Protein AF-A0A0P1EX04-F1 (afdb_monomer_lite)

Radius of gyration: 31.25 Å; chains: 1; bounding box: 71×35×92 Å

Sequence (142 aa):
MLDLKKTIEDMQKIAKTTNSALTAMPTAGAQSTHFWKAQDTFLSEFEEFSSAWFKRRHTATRTAIETSKRLSEEAMGNPTAAMGILADWQKHSMERLAEDTKDCMAMMTRCAAAAVTNEVEAVEETVEGAKRATKAAKSMPV

Organism: NCBI:txid266809

Structure (mmCIF, N/CA/C/O backbone):
data_AF-A0A0P1EX04-F1
#
_entry.id   AF-A0A0P1EX04-F1
#
loop_
_atom_site.group_PDB
_atom_site.id
_atom_site.type_symbol
_atom_site.label_atom_id
_atom_site.label_alt_id
_atom_site.label_comp_id
_atom_site.label_asym_id
_atom_site.label_entity_id
_atom_site.label_seq_id
_atom_site.pdbx_PDB_ins_code
_atom_site.Cartn_x
_atom_site.Cartn_y
_atom_site.Cartn_z
_atom_site.occupancy
_atom_site.B_iso_or_equiv
_atom_site.auth_seq_id
_atom_site.auth_comp_id
_atom_site.auth_asym_id
_atom_site.auth_atom_id
_atom_site.pdbx_PDB_model_num
ATOM 1 N N . MET A 1 1 ? -18.996 -25.276 62.929 1.00 50.56 1 MET A N 1
ATOM 2 C CA . MET A 1 1 ? -19.830 -24.076 62.714 1.00 50.56 1 MET A CA 1
ATOM 3 C C . MET A 1 1 ? -19.322 -23.401 61.459 1.00 50.56 1 MET A C 1
ATOM 5 O O . MET A 1 1 ? -18.177 -22.973 61.458 1.00 50.56 1 MET A O 1
ATOM 9 N N . LEU A 1 2 ? -20.111 -23.407 60.381 1.00 57.12 2 LEU A N 1
ATOM 10 C CA . LEU A 1 2 ? -19.840 -22.538 59.236 1.00 57.12 2 LEU A CA 1
ATOM 11 C C . LEU A 1 2 ? -19.838 -21.099 59.749 1.00 57.12 2 LEU A C 1
ATOM 13 O O . LEU A 1 2 ? -20.765 -20.702 60.457 1.00 57.12 2 LEU A O 1
ATOM 17 N N . ASP A 1 3 ? -18.775 -20.362 59.446 1.00 78.06 3 ASP A N 1
ATOM 18 C CA . ASP A 1 3 ? -18.658 -18.956 59.807 1.00 78.06 3 ASP A CA 1
ATOM 19 C C . ASP A 1 3 ? -19.633 -18.155 58.938 1.00 78.06 3 ASP A C 1
ATOM 21 O O . ASP A 1 3 ? -19.311 -17.691 57.845 1.00 78.06 3 ASP A O 1
ATOM 25 N N . LEU A 1 4 ? -20.877 -18.081 59.413 1.00 77.69 4 LEU A N 1
ATOM 26 C CA . LEU A 1 4 ? -22.013 -17.449 58.747 1.00 77.69 4 LEU A CA 1
ATOM 27 C C . LEU A 1 4 ? -21.691 -16.006 58.335 1.00 77.69 4 LEU A C 1
ATOM 29 O O . LEU A 1 4 ? -22.184 -15.520 57.321 1.00 77.69 4 LEU A O 1
ATOM 33 N N . LYS A 1 5 ? -20.817 -15.337 59.096 1.00 78.56 5 LYS A N 1
ATOM 34 C CA . LYS A 1 5 ? -20.372 -13.971 58.833 1.00 78.56 5 LYS A CA 1
ATOM 35 C C . LYS A 1 5 ? -19.483 -13.905 57.592 1.00 78.56 5 LYS A C 1
ATOM 37 O O . LYS A 1 5 ? -19.731 -13.089 56.709 1.00 78.56 5 LYS A O 1
ATOM 42 N N . LYS A 1 6 ? -18.532 -14.835 57.478 1.00 83.44 6 LYS A N 1
ATOM 43 C CA . LYS A 1 6 ? -17.686 -15.001 56.290 1.00 83.44 6 LYS A CA 1
ATOM 44 C C . LYS A 1 6 ? -18.513 -15.337 55.047 1.00 83.44 6 LYS A C 1
ATOM 46 O O . LYS A 1 6 ? -18.290 -14.768 53.987 1.00 83.44 6 LYS A O 1
ATOM 51 N N . THR A 1 7 ? -19.519 -16.204 55.184 1.00 83.31 7 THR A N 1
ATOM 52 C CA . THR A 1 7 ? -20.418 -16.550 54.070 1.00 83.31 7 THR A CA 1
ATOM 53 C C . THR A 1 7 ? -21.216 -15.340 53.565 1.00 83.31 7 THR A C 1
ATOM 55 O O . THR A 1 7 ? -21.385 -15.182 52.357 1.00 83.31 7 THR A O 1
ATOM 58 N N . ILE A 1 8 ? -21.671 -14.460 54.462 1.00 82.62 8 ILE A N 1
ATOM 59 C CA . ILE A 1 8 ? -22.385 -13.224 54.098 1.00 82.62 8 ILE A CA 1
ATOM 60 C C . ILE A 1 8 ? -21.449 -12.221 53.404 1.00 82.62 8 ILE A C 1
ATOM 62 O O . ILE A 1 8 ? -21.835 -11.628 52.395 1.00 82.62 8 ILE A O 1
ATOM 66 N N . GLU A 1 9 ? -20.219 -12.055 53.895 1.00 85.00 9 GLU A N 1
ATOM 67 C CA . GLU A 1 9 ? -19.210 -11.190 53.265 1.00 85.00 9 GLU A CA 1
ATOM 68 C C . GLU A 1 9 ? -18.828 -11.679 51.861 1.00 85.00 9 GLU A C 1
ATOM 70 O O . GLU A 1 9 ? -18.774 -10.883 50.919 1.00 85.00 9 GLU A O 1
ATOM 75 N N . ASP A 1 10 ? -18.636 -12.990 51.694 1.00 84.38 10 ASP A N 1
ATOM 76 C CA . ASP A 1 10 ? -18.338 -13.600 50.399 1.00 84.38 10 ASP A CA 1
ATOM 77 C C . ASP A 1 10 ? -19.503 -13.405 49.413 1.00 84.38 10 ASP A C 1
ATOM 79 O O . ASP A 1 10 ? -19.283 -13.021 48.262 1.00 84.38 10 ASP A O 1
ATOM 83 N N . MET A 1 11 ? -20.755 -13.566 49.862 1.00 78.31 11 MET A N 1
ATOM 84 C CA . MET A 1 11 ? -21.941 -13.300 49.037 1.00 78.31 11 MET A CA 1
ATOM 85 C C . MET A 1 11 ? -22.060 -11.828 48.626 1.00 78.31 11 MET A C 1
ATOM 87 O O . MET A 1 11 ? -22.361 -11.541 47.467 1.00 78.31 11 MET A O 1
ATOM 91 N N . GLN A 1 12 ? -21.792 -10.883 49.532 1.00 79.62 12 GLN A N 1
ATOM 92 C CA . GLN A 1 12 ? -21.797 -9.454 49.204 1.00 79.62 12 GLN A CA 1
ATOM 93 C C . GLN A 1 12 ? -20.687 -9.091 48.220 1.00 79.62 12 GLN A C 1
ATOM 95 O O . GLN A 1 12 ? -20.911 -8.295 47.305 1.00 79.62 12 GLN A O 1
ATOM 100 N N . LYS A 1 13 ? -19.500 -9.685 48.374 1.00 80.56 13 LYS A N 1
ATOM 101 C CA . LYS A 1 13 ? -18.381 -9.493 47.452 1.00 80.56 13 LYS A CA 1
ATOM 102 C C . LYS A 1 13 ? -18.737 -10.008 46.062 1.00 80.56 13 LYS A C 1
ATOM 104 O O . LYS A 1 13 ? -18.609 -9.250 45.106 1.00 80.56 13 LYS A O 1
ATOM 109 N N . ILE A 1 14 ? -19.272 -11.227 45.964 1.00 78.00 14 ILE A N 1
ATOM 110 C CA . ILE A 1 14 ? -19.744 -11.814 44.703 1.00 78.00 14 ILE A CA 1
ATOM 111 C C . ILE A 1 14 ? -20.822 -10.930 44.075 1.00 78.00 14 ILE A C 1
ATOM 113 O O . ILE A 1 14 ? -20.702 -10.581 42.908 1.00 78.00 14 ILE A O 1
ATOM 117 N N . ALA A 1 15 ? -21.827 -10.489 44.835 1.00 74.62 15 ALA A N 1
ATOM 118 C CA . ALA A 1 15 ? -22.874 -9.609 44.318 1.00 74.62 15 ALA A CA 1
ATOM 119 C C . ALA A 1 15 ? -22.301 -8.296 43.757 1.00 74.62 15 ALA A C 1
ATOM 121 O O . ALA A 1 15 ? -22.694 -7.860 42.678 1.00 74.62 15 ALA A O 1
ATOM 122 N N . LYS A 1 16 ? -21.326 -7.689 44.443 1.00 71.94 16 LYS A N 1
ATOM 123 C CA . LYS A 1 16 ? -20.675 -6.447 44.003 1.00 71.94 16 LYS A CA 1
ATOM 124 C C . LYS A 1 16 ? -19.831 -6.656 42.744 1.00 71.94 16 LYS A C 1
ATOM 126 O O . LYS A 1 16 ? -19.907 -5.846 41.823 1.00 71.94 16 LYS A O 1
ATOM 131 N N . THR A 1 17 ? -19.067 -7.749 42.685 1.00 71.06 17 THR A N 1
ATOM 132 C CA . THR A 1 17 ? -18.248 -8.111 41.520 1.00 71.06 17 THR A CA 1
ATOM 133 C C . THR A 1 17 ? -19.126 -8.435 40.316 1.00 71.06 17 THR A C 1
ATOM 135 O O . THR A 1 17 ? -18.903 -7.886 39.241 1.00 71.06 17 THR A O 1
ATOM 138 N N . THR A 1 18 ? -20.177 -9.233 40.499 1.00 68.94 18 THR A N 1
ATOM 139 C CA . THR A 1 18 ? -21.147 -9.561 39.449 1.00 68.94 18 THR A CA 1
ATOM 140 C C . THR A 1 18 ? -21.850 -8.310 38.944 1.00 68.94 18 THR A C 1
ATOM 142 O O . THR A 1 18 ? -21.934 -8.126 37.737 1.00 68.94 18 THR A O 1
ATOM 145 N N . ASN A 1 19 ? -22.276 -7.404 39.830 1.00 68.25 19 ASN A N 1
ATOM 146 C CA . ASN A 1 19 ? -22.909 -6.153 39.417 1.00 68.25 19 ASN A CA 1
ATOM 147 C C . ASN A 1 19 ? -21.937 -5.272 38.615 1.00 68.25 19 ASN A C 1
ATOM 149 O O . ASN A 1 19 ? -22.309 -4.750 37.571 1.00 68.25 19 ASN A O 1
ATOM 153 N N . SER A 1 20 ? -20.671 -5.179 39.045 1.00 66.19 20 SER A N 1
ATOM 154 C CA . SER A 1 20 ? -19.637 -4.439 38.308 1.00 66.19 20 SER A CA 1
ATOM 155 C C . SER A 1 20 ? -19.329 -5.048 36.933 1.00 66.19 20 SER A C 1
ATOM 157 O O . SER A 1 20 ? -19.210 -4.320 35.947 1.00 66.19 20 SER A O 1
ATOM 159 N N . ALA A 1 21 ? -19.277 -6.379 36.839 1.00 62.84 21 ALA A N 1
ATOM 160 C CA . ALA A 1 21 ? -19.060 -7.097 35.588 1.00 62.84 21 ALA A CA 1
ATOM 161 C C . ALA A 1 21 ? -20.254 -6.934 34.635 1.00 62.84 21 ALA A C 1
ATOM 163 O O . ALA A 1 21 ? -20.059 -6.661 33.453 1.00 62.84 21 ALA A O 1
ATOM 164 N N . LEU A 1 22 ? -21.486 -7.009 35.152 1.00 64.50 22 LEU A N 1
ATOM 165 C CA . LEU A 1 22 ? -22.703 -6.799 34.367 1.00 64.50 22 LEU A CA 1
ATOM 166 C C . LEU A 1 22 ? -22.782 -5.370 33.812 1.00 64.50 22 LEU A C 1
ATOM 168 O O . LEU A 1 22 ? -23.219 -5.178 32.682 1.00 64.50 22 LEU A O 1
ATOM 172 N N . THR A 1 23 ? -22.327 -4.370 34.577 1.00 64.88 23 THR A N 1
ATOM 173 C CA . THR A 1 23 ? -22.270 -2.973 34.116 1.00 64.88 23 THR A CA 1
ATOM 174 C C . THR A 1 23 ? -21.146 -2.702 33.114 1.00 64.88 23 THR A C 1
ATOM 176 O O . THR A 1 23 ? -21.286 -1.801 32.293 1.00 64.88 23 THR A O 1
ATOM 179 N N . ALA A 1 24 ? -20.057 -3.478 33.147 1.00 61.88 24 ALA A N 1
ATOM 180 C CA . ALA A 1 24 ? -18.915 -3.347 32.233 1.00 61.88 24 ALA A CA 1
ATOM 181 C C . ALA A 1 24 ? -19.047 -4.195 30.948 1.00 61.88 24 ALA A C 1
ATOM 183 O O . ALA A 1 24 ? -18.338 -3.977 29.969 1.00 61.88 24 ALA A O 1
ATOM 184 N N . MET A 1 25 ? -19.957 -5.170 30.922 1.00 61.09 25 MET A N 1
ATOM 185 C CA . MET A 1 25 ? -20.191 -6.045 29.766 1.00 61.09 25 MET A CA 1
ATOM 186 C C . MET A 1 25 ? -20.652 -5.292 28.501 1.00 61.09 25 MET A C 1
ATOM 188 O O . MET A 1 25 ? -20.085 -5.535 27.435 1.00 61.09 25 MET A O 1
ATOM 192 N N . PRO A 1 26 ? -21.629 -4.361 28.572 1.00 62.12 26 PRO A N 1
ATOM 193 C CA . PRO A 1 26 ? -22.055 -3.582 27.408 1.00 62.12 26 PRO A CA 1
ATOM 194 C C . PRO A 1 26 ? -20.940 -2.693 26.848 1.00 62.12 26 PRO A C 1
ATOM 196 O O . PRO A 1 26 ? -20.800 -2.571 25.635 1.00 62.12 26 PRO A O 1
ATOM 199 N N . THR A 1 27 ? -20.112 -2.118 27.726 1.00 62.16 27 THR A N 1
ATOM 200 C CA . THR A 1 27 ? -18.996 -1.250 27.328 1.00 62.16 27 THR A CA 1
ATOM 201 C C . THR A 1 27 ? -17.880 -2.054 26.659 1.00 62.16 27 THR A C 1
ATOM 203 O O . THR A 1 27 ? -17.344 -1.630 25.640 1.00 62.16 27 THR A O 1
ATOM 206 N N . ALA A 1 28 ? -17.592 -3.261 27.160 1.00 63.31 28 ALA A N 1
ATOM 207 C CA . ALA A 1 28 ? -16.654 -4.187 26.526 1.00 63.31 28 ALA A CA 1
ATOM 208 C C . ALA A 1 28 ? -17.153 -4.690 25.153 1.00 63.31 28 ALA A C 1
ATOM 210 O O . ALA A 1 28 ? -16.363 -4.837 24.222 1.00 63.31 28 ALA A O 1
ATOM 211 N N . GLY A 1 29 ? -18.464 -4.921 25.001 1.00 67.81 29 GLY A N 1
ATOM 212 C CA . GLY A 1 29 ? -19.072 -5.359 23.739 1.00 67.81 29 GLY A CA 1
ATOM 213 C C . GLY A 1 29 ? -19.060 -4.291 22.637 1.00 67.81 29 GLY A C 1
ATOM 214 O O . GLY A 1 29 ? -18.674 -4.586 21.501 1.00 67.81 29 GLY A O 1
ATOM 215 N N . ALA A 1 30 ? -19.427 -3.047 22.966 1.00 70.25 30 ALA A N 1
ATOM 216 C CA . ALA A 1 30 ? -19.384 -1.926 22.021 1.00 70.25 30 ALA A CA 1
ATOM 217 C C . ALA A 1 30 ? -17.944 -1.643 21.568 1.00 70.25 30 ALA A C 1
ATOM 219 O O . ALA A 1 30 ? -17.661 -1.605 20.369 1.00 70.25 30 ALA A O 1
ATOM 220 N N . GLN A 1 31 ? -17.006 -1.567 22.518 1.00 75.50 31 GLN A N 1
ATOM 221 C CA . GLN A 1 31 ? -15.585 -1.380 22.224 1.00 75.50 31 GLN A CA 1
ATOM 222 C C . GLN A 1 31 ? -15.030 -2.491 21.318 1.00 75.50 31 GLN A C 1
ATOM 224 O O . GLN A 1 31 ? -14.297 -2.203 20.374 1.00 75.50 31 GLN A O 1
ATOM 229 N N . SER A 1 32 ? -15.410 -3.753 21.554 1.00 80.38 32 SER A N 1
ATOM 230 C CA . SER A 1 32 ? -14.973 -4.863 20.702 1.00 80.38 32 SER A CA 1
ATOM 231 C C . SER A 1 32 ? -15.511 -4.753 19.275 1.00 80.38 32 SER A C 1
ATOM 233 O O . SER A 1 32 ? -14.782 -5.071 18.341 1.00 80.38 32 SER A O 1
ATOM 235 N N . THR A 1 33 ? -16.759 -4.322 19.082 1.00 86.69 33 THR A N 1
ATOM 236 C CA . THR A 1 33 ? -17.361 -4.218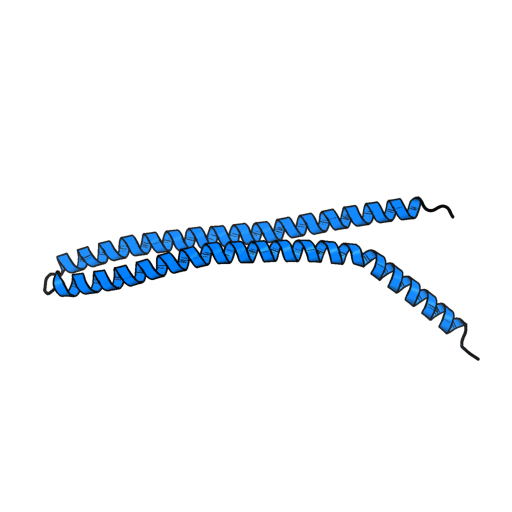 17.741 1.00 86.69 33 THR A CA 1
ATOM 237 C C . THR A 1 33 ? -16.677 -3.136 16.908 1.00 86.69 33 THR A C 1
ATOM 239 O O . THR A 1 33 ? -16.299 -3.384 15.765 1.00 86.69 33 THR A O 1
ATOM 242 N N . HIS A 1 34 ? -16.471 -1.953 17.490 1.00 86.75 34 HIS A N 1
ATOM 243 C CA . HIS A 1 34 ? -15.779 -0.840 16.831 1.00 86.75 34 HIS A CA 1
ATOM 244 C C . HIS A 1 34 ? -14.303 -1.145 16.563 1.00 86.75 34 HIS A C 1
ATOM 246 O O . HIS A 1 34 ? -13.787 -0.822 15.497 1.00 86.75 34 HIS A O 1
ATOM 252 N N . PHE A 1 35 ? -13.635 -1.875 17.461 1.00 83.38 35 PHE A N 1
ATOM 253 C CA . PHE A 1 35 ? -12.288 -2.383 17.197 1.00 83.38 35 PHE A CA 1
ATOM 254 C C . PHE A 1 35 ? -12.239 -3.263 15.937 1.00 83.38 35 PHE A C 1
ATOM 256 O O . PHE A 1 35 ? -11.389 -3.057 15.070 1.00 83.38 35 PHE A O 1
ATOM 263 N N . TRP A 1 36 ? -13.163 -4.221 15.800 1.00 90.62 36 TRP A N 1
ATOM 264 C CA . TRP A 1 36 ? -13.189 -5.103 14.629 1.00 90.62 36 TRP A CA 1
ATOM 265 C C . TRP A 1 36 ? -13.537 -4.365 13.333 1.00 90.62 36 TRP A C 1
ATOM 267 O O . TRP A 1 36 ? -12.956 -4.675 12.298 1.00 90.62 36 TRP A O 1
ATOM 277 N N . LYS A 1 37 ? -14.411 -3.354 13.383 1.00 92.62 37 LYS A N 1
ATOM 278 C CA . LYS A 1 37 ? -14.701 -2.486 12.229 1.00 92.62 37 LYS A CA 1
ATOM 279 C C . LYS A 1 37 ? -13.481 -1.676 11.780 1.00 92.62 37 LYS A C 1
ATOM 281 O O . LYS A 1 37 ? -13.215 -1.579 10.582 1.00 92.62 37 LYS A O 1
ATOM 286 N N . ALA A 1 38 ? -12.722 -1.117 12.724 1.00 90.06 38 ALA A N 1
ATOM 287 C CA . ALA A 1 38 ? -11.475 -0.423 12.408 1.00 90.06 38 ALA A CA 1
ATOM 288 C C . ALA A 1 38 ? -10.460 -1.380 11.760 1.00 90.06 38 ALA A C 1
ATOM 290 O O . ALA A 1 38 ? -9.889 -1.053 10.723 1.00 90.06 38 ALA A O 1
ATOM 291 N N . GLN A 1 39 ? -10.305 -2.588 12.311 1.00 91.25 39 GLN A N 1
ATOM 292 C CA . GLN A 1 39 ? -9.434 -3.627 11.748 1.00 91.25 39 GLN A CA 1
ATOM 293 C C . GLN A 1 39 ? -9.842 -4.031 10.324 1.00 91.25 39 GLN A C 1
ATOM 295 O O . GLN A 1 39 ? -8.977 -4.152 9.461 1.00 91.25 39 GLN A O 1
ATOM 300 N N . ASP A 1 40 ? -11.138 -4.203 10.060 1.00 96.25 40 ASP A N 1
ATOM 301 C CA . ASP A 1 40 ? -11.659 -4.513 8.721 1.00 96.25 40 ASP A CA 1
ATOM 302 C C . ASP A 1 40 ? -11.363 -3.389 7.712 1.00 96.25 40 ASP A C 1
ATOM 304 O O . ASP A 1 40 ? -10.914 -3.634 6.588 1.00 96.25 40 ASP A O 1
ATOM 308 N N . THR A 1 41 ? -11.496 -2.135 8.158 1.00 95.75 41 THR A N 1
ATOM 309 C CA . THR A 1 41 ? -11.116 -0.966 7.354 1.00 95.75 41 THR A CA 1
ATOM 310 C C . THR A 1 41 ? -9.618 -0.970 7.058 1.00 95.75 41 THR A C 1
ATOM 312 O O . THR A 1 41 ? -9.224 -0.775 5.913 1.00 95.75 41 THR A O 1
ATOM 315 N N . PHE A 1 42 ? -8.763 -1.246 8.050 1.00 95.19 42 PHE A N 1
ATOM 316 C CA . PHE A 1 42 ? -7.316 -1.310 7.828 1.00 95.19 42 PHE A CA 1
ATOM 317 C C . PHE A 1 42 ? -6.960 -2.369 6.791 1.00 95.19 42 PHE A C 1
ATOM 319 O O . PHE A 1 42 ? -6.186 -2.089 5.881 1.00 95.19 42 PHE A O 1
ATOM 326 N N . LEU A 1 43 ? -7.526 -3.572 6.908 1.00 97.81 43 LEU A N 1
ATOM 327 C CA . LEU A 1 43 ? -7.265 -4.662 5.969 1.00 97.81 43 LEU A CA 1
ATOM 328 C C . LEU A 1 43 ? -7.653 -4.280 4.537 1.00 97.81 43 LEU A C 1
ATOM 330 O O . LEU A 1 43 ? -6.856 -4.493 3.625 1.00 97.81 43 LEU A O 1
ATOM 334 N N . SER A 1 44 ? -8.816 -3.651 4.363 1.00 98.12 44 SER A N 1
ATOM 335 C CA . SER A 1 44 ? -9.283 -3.167 3.059 1.00 98.12 44 SER A CA 1
ATOM 336 C C . SER A 1 44 ? -8.327 -2.128 2.457 1.00 98.12 44 SER A C 1
ATOM 338 O O . SER A 1 44 ? -7.927 -2.228 1.298 1.00 98.12 44 SER A O 1
ATOM 340 N N . GLU A 1 45 ? -7.893 -1.160 3.266 1.00 97.94 45 GLU A N 1
ATOM 341 C CA . GLU A 1 45 ? -6.957 -0.106 2.858 1.00 97.94 45 GLU A CA 1
ATOM 342 C C . GLU A 1 45 ? -5.570 -0.663 2.492 1.00 97.94 45 GLU A C 1
ATOM 344 O O . GLU A 1 45 ? -4.971 -0.267 1.485 1.00 97.94 45 GLU A O 1
ATOM 349 N N . PHE A 1 46 ? -5.063 -1.625 3.271 1.00 97.62 46 PHE A N 1
ATOM 350 C CA . PHE A 1 46 ? -3.809 -2.319 2.975 1.00 97.62 46 PHE A CA 1
ATOM 351 C C . PHE A 1 46 ? -3.899 -3.156 1.695 1.00 97.62 46 PHE A C 1
ATOM 353 O O . PHE A 1 46 ? -2.940 -3.177 0.917 1.00 97.62 46 PHE A O 1
ATOM 360 N N . GLU A 1 47 ? -5.016 -3.845 1.455 1.00 98.31 47 GLU A N 1
ATOM 361 C CA . GLU A 1 47 ? -5.228 -4.630 0.236 1.00 98.31 47 GLU A CA 1
ATOM 362 C C . GLU A 1 47 ? -5.231 -3.736 -1.009 1.00 98.31 47 GLU A C 1
ATOM 364 O O . GLU A 1 47 ? -4.536 -4.037 -1.987 1.00 98.31 47 GLU A O 1
ATOM 369 N N . GLU A 1 48 ? -5.944 -2.609 -0.961 1.00 97.31 48 GLU A N 1
ATOM 370 C CA . GLU A 1 48 ? -6.002 -1.653 -2.068 1.00 97.31 48 GLU A CA 1
ATOM 371 C C . GLU A 1 48 ? -4.611 -1.084 -2.384 1.00 97.31 48 GLU A C 1
ATOM 373 O O . GLU A 1 48 ? -4.137 -1.170 -3.527 1.00 97.31 48 GLU A O 1
ATOM 378 N N . PHE A 1 49 ? -3.919 -0.564 -1.363 1.00 97.38 49 PHE A N 1
ATOM 379 C CA . PHE A 1 49 ? -2.576 -0.009 -1.513 1.00 97.38 49 PHE A CA 1
ATOM 380 C C . PHE A 1 49 ? -1.584 -1.047 -2.048 1.00 97.38 49 PHE A C 1
ATOM 382 O O . PHE A 1 49 ? -0.888 -0.799 -3.037 1.00 97.38 49 PHE A O 1
ATOM 389 N N . SER A 1 50 ? -1.512 -2.219 -1.411 1.00 97.88 50 SER A N 1
ATOM 390 C CA . SER A 1 50 ? -0.530 -3.246 -1.769 1.00 97.88 50 SER A CA 1
ATOM 391 C C . SER A 1 50 ? -0.759 -3.770 -3.186 1.00 97.88 50 SER A C 1
ATOM 393 O O . SER A 1 50 ? 0.199 -3.909 -3.950 1.00 97.88 50 SER A O 1
ATOM 395 N N . SER A 1 51 ? -2.016 -3.961 -3.593 1.00 98.25 51 SER A N 1
ATOM 396 C CA . SER A 1 51 ? -2.374 -4.367 -4.954 1.00 98.25 51 SER A CA 1
ATOM 397 C C . SER A 1 51 ? -1.883 -3.369 -6.007 1.00 98.25 51 SER A C 1
ATOM 399 O O . SER A 1 51 ? -1.328 -3.769 -7.038 1.00 98.25 51 SER A O 1
ATOM 401 N N . ALA A 1 52 ? -2.058 -2.067 -5.766 1.00 97.19 52 ALA A N 1
ATOM 402 C CA . ALA A 1 52 ? -1.564 -1.019 -6.657 1.00 97.19 52 ALA A CA 1
ATOM 403 C C . ALA A 1 52 ? -0.026 -0.959 -6.674 1.00 97.19 52 ALA A C 1
ATOM 405 O O . ALA A 1 52 ? 0.591 -0.920 -7.746 1.00 97.19 52 ALA A O 1
ATOM 406 N N . TRP A 1 53 ? 0.599 -1.043 -5.499 1.00 98.00 53 TRP A N 1
ATOM 407 C CA . TRP A 1 53 ? 2.052 -1.051 -5.342 1.00 98.00 53 TRP A CA 1
ATOM 408 C C . TRP A 1 53 ? 2.709 -2.216 -6.094 1.00 98.00 53 TRP A C 1
ATOM 410 O O . TRP A 1 53 ? 3.649 -2.006 -6.867 1.00 98.00 53 TRP A O 1
ATOM 420 N N . PHE A 1 54 ? 2.183 -3.438 -5.959 1.00 98.31 54 PHE A N 1
ATOM 421 C CA . PHE A 1 54 ? 2.701 -4.612 -6.668 1.00 98.31 54 PHE A CA 1
ATOM 422 C C . PHE A 1 54 ? 2.614 -4.449 -8.188 1.00 98.31 54 PHE A C 1
ATOM 424 O O . PHE A 1 54 ? 3.579 -4.750 -8.898 1.00 98.31 54 PHE A O 1
ATOM 431 N N . LYS A 1 55 ? 1.497 -3.919 -8.706 1.00 97.88 55 LYS A N 1
ATOM 432 C CA . LYS A 1 55 ? 1.349 -3.624 -10.142 1.00 97.88 55 LYS A CA 1
ATOM 433 C C . LYS A 1 55 ? 2.435 -2.656 -10.616 1.00 97.88 55 LYS A C 1
ATOM 435 O O . LYS A 1 55 ? 3.117 -2.940 -11.604 1.00 97.88 55 LYS A O 1
ATOM 440 N N . ARG A 1 56 ? 2.661 -1.557 -9.889 1.00 97.56 56 ARG A N 1
ATOM 441 C CA . ARG A 1 56 ? 3.708 -0.576 -10.223 1.00 97.56 56 ARG A CA 1
ATOM 442 C C . ARG A 1 56 ? 5.114 -1.158 -10.117 1.00 97.56 56 ARG A C 1
ATOM 444 O O . ARG A 1 56 ? 5.959 -0.830 -10.953 1.00 97.56 56 ARG A O 1
ATOM 451 N N . ARG A 1 57 ? 5.373 -2.059 -9.163 1.00 96.94 57 ARG A N 1
ATOM 452 C CA . ARG A 1 57 ? 6.667 -2.750 -9.047 1.00 96.94 57 ARG A CA 1
ATOM 453 C C . ARG A 1 57 ? 6.943 -3.693 -10.198 1.00 96.94 57 ARG A C 1
ATOM 455 O O . ARG A 1 57 ? 8.034 -3.630 -10.759 1.00 96.94 57 ARG A O 1
ATOM 462 N N . HIS A 1 58 ? 5.953 -4.463 -10.633 1.00 98.19 58 HIS A N 1
ATOM 463 C CA . HIS A 1 58 ? 6.097 -5.268 -11.841 1.00 98.19 58 HIS A CA 1
ATOM 464 C C . HIS A 1 58 ? 6.374 -4.414 -13.079 1.00 98.19 58 HIS A C 1
ATOM 466 O O . HIS A 1 58 ? 7.262 -4.754 -13.863 1.00 98.19 58 HIS A O 1
ATOM 472 N N . THR A 1 59 ? 5.664 -3.297 -13.247 1.00 97.56 59 THR A N 1
ATOM 473 C CA . THR A 1 59 ? 5.932 -2.359 -14.346 1.00 97.56 59 THR A CA 1
ATOM 474 C C . THR A 1 59 ? 7.354 -1.812 -14.268 1.00 97.56 59 THR A C 1
ATOM 476 O O . THR A 1 59 ? 8.084 -1.887 -15.251 1.00 97.56 59 THR A O 1
ATOM 479 N N . ALA A 1 60 ? 7.793 -1.342 -13.100 1.00 97.12 60 ALA A N 1
ATOM 480 C CA . ALA A 1 60 ? 9.140 -0.808 -12.927 1.00 97.12 60 ALA A CA 1
ATOM 481 C C . ALA A 1 60 ? 10.225 -1.838 -13.277 1.00 97.12 60 ALA A C 1
ATOM 483 O O . ALA A 1 60 ? 11.137 -1.519 -14.039 1.00 97.12 60 ALA A O 1
ATOM 484 N N . THR A 1 61 ? 10.098 -3.081 -12.804 1.00 97.75 61 THR A N 1
ATOM 485 C CA . THR A 1 61 ? 11.042 -4.157 -13.136 1.00 97.75 61 THR A CA 1
ATOM 486 C C . THR A 1 61 ? 11.083 -4.435 -14.637 1.00 97.75 61 THR A C 1
ATOM 488 O O . THR A 1 61 ? 12.167 -4.529 -15.207 1.00 97.75 61 THR A O 1
ATOM 491 N N . ARG A 1 62 ? 9.924 -4.517 -15.301 1.00 98.25 62 ARG A N 1
ATOM 492 C CA . ARG A 1 62 ? 9.858 -4.727 -16.757 1.00 98.25 62 ARG A CA 1
ATOM 493 C C . ARG A 1 62 ? 10.531 -3.588 -17.520 1.00 98.25 62 ARG A C 1
ATOM 495 O O . ARG A 1 62 ? 11.358 -3.860 -18.383 1.00 98.25 62 ARG A O 1
ATOM 502 N N . THR A 1 63 ? 10.253 -2.339 -17.145 1.00 97.50 63 THR A N 1
ATOM 503 C CA . THR A 1 63 ? 10.891 -1.176 -17.782 1.00 97.50 63 THR A CA 1
ATOM 504 C C . THR A 1 63 ? 12.397 -1.138 -17.539 1.00 97.50 63 THR A C 1
ATOM 506 O O . THR A 1 63 ? 13.136 -0.787 -18.441 1.00 97.50 63 THR A O 1
ATOM 509 N N . ALA A 1 64 ? 12.890 -1.559 -16.369 1.00 97.38 64 ALA A N 1
ATOM 510 C CA . ALA A 1 64 ? 14.329 -1.635 -16.117 1.00 97.38 64 ALA A CA 1
ATOM 511 C C . ALA A 1 64 ? 15.019 -2.681 -17.010 1.00 97.38 64 ALA A C 1
ATOM 513 O O . ALA A 1 64 ? 16.101 -2.426 -17.538 1.00 97.38 64 ALA A O 1
ATOM 514 N N . ILE A 1 65 ? 14.378 -3.838 -17.223 1.00 98.25 65 ILE A N 1
ATOM 515 C CA . ILE A 1 65 ? 14.869 -4.868 -18.152 1.00 98.25 65 ILE A CA 1
ATOM 516 C C . ILE A 1 65 ? 14.913 -4.320 -19.584 1.00 98.25 65 ILE A C 1
ATOM 518 O O . ILE A 1 65 ? 15.906 -4.513 -20.281 1.00 98.25 65 ILE A O 1
ATOM 522 N N . GLU A 1 66 ? 13.861 -3.631 -20.024 1.00 97.50 66 GLU A N 1
ATOM 523 C CA . GLU A 1 66 ? 13.804 -3.004 -21.348 1.00 97.50 66 GLU A CA 1
ATOM 524 C C . GLU A 1 66 ? 14.890 -1.934 -21.522 1.00 97.50 66 GLU A C 1
ATOM 526 O O . GLU A 1 66 ? 15.648 -1.981 -22.488 1.00 97.50 66 GLU A O 1
ATOM 531 N N . THR A 1 67 ? 15.044 -1.033 -20.551 1.00 97.56 67 THR A N 1
ATOM 532 C CA . THR A 1 67 ? 16.106 -0.019 -20.536 1.00 97.56 67 THR A CA 1
ATOM 533 C C . THR A 1 67 ? 17.489 -0.656 -20.625 1.00 97.56 67 THR A C 1
ATOM 535 O O . THR A 1 67 ? 18.329 -0.193 -21.394 1.00 97.56 67 THR A O 1
ATOM 538 N N . SER A 1 68 ? 17.734 -1.747 -19.891 1.00 96.75 68 SER A N 1
ATOM 539 C CA . SER A 1 68 ? 19.009 -2.469 -19.957 1.00 96.75 68 SER A CA 1
ATOM 540 C C . SER A 1 68 ? 19.290 -3.037 -21.350 1.00 96.75 68 SER A C 1
ATOM 542 O O . SER A 1 68 ? 20.440 -3.012 -21.786 1.00 96.75 68 SER A O 1
ATOM 544 N N . LYS A 1 69 ? 18.266 -3.542 -22.051 1.00 96.69 69 LYS A N 1
ATOM 545 C CA . LYS A 1 69 ? 18.404 -4.022 -23.434 1.00 96.69 69 LYS A CA 1
ATOM 546 C C . LYS A 1 69 ? 18.722 -2.873 -24.383 1.00 96.69 69 LYS A C 1
ATOM 548 O O . LYS A 1 69 ? 19.717 -2.944 -25.094 1.00 96.69 69 LYS A O 1
ATOM 553 N N . ARG A 1 70 ? 17.963 -1.776 -24.302 1.00 95.62 70 ARG A N 1
ATOM 554 C CA . ARG A 1 70 ? 18.189 -0.568 -25.111 1.00 95.62 70 ARG A CA 1
ATOM 555 C C . ARG A 1 70 ? 19.591 0.001 -24.917 1.00 95.62 70 ARG A C 1
ATOM 557 O O . ARG A 1 70 ? 20.248 0.354 -25.885 1.00 95.62 70 ARG A O 1
ATOM 564 N N . LEU A 1 71 ? 20.102 0.029 -23.686 1.00 96.25 71 LEU A N 1
ATOM 565 C CA . LEU A 1 71 ? 21.484 0.446 -23.428 1.00 96.25 71 LEU A CA 1
ATOM 566 C C . LEU A 1 71 ? 22.507 -0.455 -24.133 1.00 96.25 71 LEU A C 1
ATOM 568 O O . LEU A 1 71 ? 23.476 0.048 -24.698 1.00 96.25 71 LEU A O 1
ATOM 572 N N . SER A 1 72 ? 22.286 -1.770 -24.116 1.00 94.62 72 SER A N 1
ATOM 573 C CA . SER A 1 72 ? 23.175 -2.730 -24.775 1.00 94.62 72 SER A CA 1
ATOM 574 C C . SER A 1 72 ? 23.091 -2.684 -26.302 1.00 94.62 72 SER A C 1
ATOM 576 O O . SER A 1 72 ? 24.084 -2.970 -26.960 1.00 94.62 72 SER A O 1
ATOM 578 N N . GLU A 1 73 ? 21.925 -2.388 -26.868 1.00 93.62 73 GLU A N 1
ATOM 579 C CA . GLU A 1 73 ? 21.675 -2.467 -28.313 1.00 93.62 73 GLU A CA 1
ATOM 580 C C . GLU A 1 73 ? 21.881 -1.115 -29.016 1.00 93.62 73 GLU A C 1
ATOM 582 O O . GLU A 1 73 ? 22.439 -1.064 -30.109 1.00 93.62 73 GLU A O 1
ATOM 587 N N . GLU A 1 74 ? 21.477 -0.013 -28.380 1.00 91.69 74 GLU A N 1
ATOM 588 C CA . GLU A 1 74 ? 21.387 1.319 -28.998 1.00 91.69 74 GLU A CA 1
ATOM 589 C C . GLU A 1 74 ? 22.503 2.274 -28.543 1.00 91.69 74 GLU A C 1
ATOM 591 O O . GLU A 1 74 ? 22.798 3.253 -29.231 1.00 91.69 74 GLU A O 1
ATOM 596 N N . ALA A 1 75 ? 23.125 2.024 -27.385 1.00 90.38 75 ALA A N 1
ATOM 597 C CA . ALA A 1 75 ? 24.041 2.977 -26.749 1.00 90.38 75 ALA A CA 1
ATOM 598 C C . ALA A 1 75 ? 25.501 2.504 -26.642 1.00 90.38 75 ALA A C 1
ATOM 600 O O . ALA A 1 75 ? 26.338 3.211 -26.072 1.00 90.38 75 ALA A O 1
ATOM 601 N N . MET A 1 76 ? 25.840 1.345 -27.219 1.00 86.31 76 MET A N 1
ATOM 602 C CA . MET A 1 76 ? 27.222 0.857 -27.311 1.00 86.31 76 MET A CA 1
ATOM 603 C C . MET A 1 76 ? 28.124 1.897 -27.991 1.00 86.31 76 MET A C 1
ATOM 605 O O . MET A 1 76 ? 27.979 2.193 -29.174 1.00 86.31 76 MET A O 1
ATOM 609 N N . GLY A 1 77 ? 29.057 2.471 -27.228 1.00 87.00 77 GLY A N 1
ATOM 610 C CA . GLY A 1 77 ? 29.971 3.508 -27.717 1.00 87.00 77 GLY A CA 1
ATOM 611 C C . GLY A 1 77 ? 29.338 4.890 -27.929 1.00 87.00 77 GLY A C 1
ATOM 612 O O . GLY A 1 77 ? 30.024 5.784 -28.419 1.00 87.00 77 GLY A O 1
ATOM 613 N N . ASN A 1 78 ? 28.072 5.100 -27.537 1.00 93.62 78 ASN A N 1
ATOM 614 C CA . ASN A 1 78 ? 27.377 6.386 -27.638 1.00 93.62 78 ASN A CA 1
ATOM 615 C C . ASN A 1 78 ? 26.893 6.878 -26.256 1.00 93.62 78 ASN A C 1
ATOM 617 O O . ASN A 1 78 ? 25.764 6.590 -25.844 1.00 93.62 78 ASN A O 1
ATOM 621 N N . PRO A 1 79 ? 27.719 7.667 -25.541 1.00 91.94 79 PRO A N 1
ATOM 622 C CA . PRO A 1 79 ? 27.377 8.188 -24.217 1.00 91.94 79 PRO A CA 1
ATOM 623 C C . PRO A 1 79 ? 26.124 9.071 -24.201 1.00 91.94 79 PRO A C 1
ATOM 625 O O . PRO A 1 79 ? 25.364 9.043 -23.235 1.00 91.94 79 PRO A O 1
ATOM 628 N N . THR A 1 80 ? 25.878 9.842 -25.264 1.00 94.56 80 THR A N 1
ATOM 629 C CA . THR A 1 80 ? 24.703 10.722 -25.350 1.00 94.56 80 THR A CA 1
ATOM 630 C C . THR A 1 80 ? 23.412 9.915 -25.459 1.00 94.56 80 THR A C 1
ATOM 632 O O . THR A 1 80 ? 22.442 10.225 -24.766 1.00 94.56 80 THR A O 1
ATOM 635 N N . ALA A 1 81 ? 23.408 8.844 -26.259 1.00 93.81 81 ALA A N 1
ATOM 636 C CA . ALA A 1 81 ? 22.278 7.919 -26.325 1.00 93.81 81 ALA A CA 1
ATOM 637 C C . ALA A 1 81 ? 22.036 7.228 -24.972 1.00 93.81 81 ALA A C 1
ATOM 639 O O . ALA A 1 81 ? 20.898 7.179 -24.505 1.00 93.81 81 ALA A O 1
ATOM 640 N N . ALA A 1 82 ? 23.104 6.781 -24.297 1.00 95.00 82 ALA A N 1
ATOM 641 C CA . ALA A 1 82 ? 23.004 6.165 -22.973 1.00 95.00 82 ALA A CA 1
ATOM 642 C C . ALA A 1 82 ? 22.362 7.107 -21.941 1.00 95.00 82 ALA A C 1
ATOM 644 O O . ALA A 1 82 ? 21.454 6.706 -21.213 1.00 95.00 82 ALA A O 1
ATOM 645 N N . MET A 1 83 ? 22.798 8.372 -21.905 1.00 95.94 83 MET A N 1
ATOM 646 C CA . MET A 1 83 ? 22.236 9.382 -21.004 1.00 95.94 83 MET A CA 1
ATOM 647 C C . MET A 1 83 ? 20.752 9.641 -21.2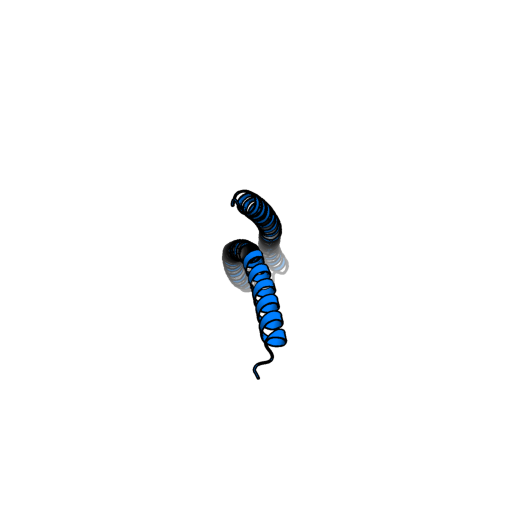82 1.00 95.94 83 MET A C 1
ATOM 649 O O . MET A 1 83 ? 19.974 9.729 -20.336 1.00 95.94 83 MET A O 1
ATOM 653 N N . GLY A 1 84 ? 20.344 9.714 -22.553 1.00 96.69 84 GLY A N 1
ATOM 654 C CA . GLY A 1 84 ? 18.937 9.888 -22.925 1.00 96.69 84 GLY A CA 1
ATOM 655 C C . GLY A 1 84 ? 18.052 8.730 -22.456 1.00 96.69 84 GLY A C 1
ATOM 656 O O . GLY A 1 84 ? 17.011 8.958 -21.843 1.00 96.69 84 GLY A O 1
ATOM 657 N N . ILE A 1 85 ? 18.500 7.490 -22.676 1.00 97.06 85 ILE A N 1
ATOM 658 C CA . ILE A 1 85 ? 17.789 6.271 -22.256 1.00 97.06 85 ILE A CA 1
ATOM 659 C C . ILE A 1 85 ? 17.653 6.201 -20.726 1.00 97.06 85 ILE A C 1
ATOM 661 O O . ILE A 1 85 ? 16.582 5.884 -20.205 1.00 97.06 85 ILE A O 1
ATOM 665 N N . LEU A 1 86 ? 18.721 6.523 -19.991 1.00 96.44 86 LEU A N 1
ATOM 666 C CA . LEU A 1 86 ? 18.703 6.533 -18.526 1.00 96.44 86 LEU A CA 1
ATOM 667 C C . LEU A 1 86 ? 17.819 7.648 -17.962 1.00 96.44 86 LEU A C 1
ATOM 669 O O . LEU A 1 86 ? 17.075 7.403 -17.014 1.00 96.44 86 LEU A O 1
ATOM 673 N N . ALA A 1 87 ? 17.871 8.849 -18.542 1.00 96.88 87 ALA A N 1
ATOM 674 C CA . ALA A 1 87 ? 17.051 9.977 -18.108 1.00 96.88 87 ALA A CA 1
ATOM 675 C C . ALA A 1 87 ? 15.552 9.687 -18.275 1.00 96.88 87 ALA A C 1
ATOM 677 O O . ALA A 1 87 ? 14.765 9.962 -17.366 1.00 96.88 87 ALA A O 1
ATOM 678 N N . ASP A 1 88 ? 15.169 9.080 -19.399 1.00 96.00 88 ASP A N 1
ATOM 679 C CA . ASP A 1 88 ? 13.797 8.647 -19.676 1.00 96.00 88 ASP A CA 1
ATOM 680 C C . ASP A 1 88 ? 13.311 7.605 -18.652 1.00 96.00 88 ASP A C 1
ATOM 682 O O . ASP A 1 88 ? 12.286 7.782 -17.984 1.00 96.00 88 ASP A O 1
ATOM 686 N N . TRP A 1 89 ? 14.113 6.561 -18.420 1.00 96.94 89 TRP A N 1
ATOM 687 C CA . TRP A 1 89 ? 13.815 5.550 -17.405 1.00 96.94 89 TRP A CA 1
ATOM 688 C C . TRP A 1 89 ? 13.701 6.140 -15.993 1.00 96.94 89 TRP A C 1
ATOM 690 O O . TRP A 1 89 ? 12.809 5.763 -15.220 1.00 96.94 89 TRP A O 1
ATOM 700 N N . GLN A 1 90 ? 14.589 7.072 -15.643 1.00 96.88 90 GLN A N 1
ATOM 701 C CA . GLN A 1 90 ? 14.603 7.710 -14.334 1.00 96.88 90 GLN A CA 1
ATOM 702 C C . GLN A 1 90 ? 13.370 8.588 -14.120 1.00 96.88 90 GLN A C 1
ATOM 704 O O . GLN A 1 90 ? 12.755 8.501 -13.055 1.00 96.88 90 GLN A O 1
ATOM 709 N N . LYS A 1 91 ? 12.954 9.367 -15.126 1.00 95.75 91 LYS A N 1
ATOM 710 C CA . LYS A 1 91 ? 11.726 10.173 -15.074 1.00 95.75 91 LYS A CA 1
ATOM 711 C C . LYS A 1 91 ? 10.515 9.311 -14.718 1.00 95.75 91 LYS A C 1
ATOM 713 O O . LYS A 1 91 ? 9.854 9.562 -13.712 1.00 95.75 91 LYS A O 1
ATOM 718 N N . HIS A 1 92 ? 10.280 8.247 -15.480 1.00 95.56 92 HIS A N 1
ATOM 719 C CA . HIS A 1 92 ? 9.153 7.351 -15.230 1.00 95.56 92 HIS A CA 1
ATOM 720 C C . HIS A 1 92 ? 9.267 6.603 -13.894 1.00 95.56 92 HIS A C 1
ATOM 722 O O . HIS A 1 92 ? 8.264 6.236 -13.280 1.00 95.56 92 HIS A O 1
ATOM 728 N N . SER A 1 93 ? 10.488 6.366 -13.411 1.00 95.06 93 SER A N 1
ATOM 729 C CA . SER A 1 93 ? 10.708 5.765 -12.093 1.00 95.06 93 SER A CA 1
ATOM 730 C C . SER A 1 93 ? 10.313 6.707 -10.961 1.00 95.06 93 SER A C 1
ATOM 732 O O . SER A 1 93 ? 9.698 6.252 -9.996 1.00 95.06 93 SER A O 1
ATOM 734 N N . MET A 1 94 ? 10.586 8.006 -11.101 1.00 96.25 94 MET A N 1
ATOM 735 C CA . MET A 1 94 ? 10.141 9.018 -10.141 1.00 96.25 94 MET A CA 1
ATOM 736 C C . MET A 1 94 ? 8.619 9.176 -10.132 1.00 96.25 94 MET A C 1
ATOM 738 O O . MET A 1 94 ? 8.041 9.256 -9.054 1.00 96.25 94 MET A O 1
ATOM 742 N N . GLU A 1 95 ? 7.963 9.152 -11.296 1.00 96.31 95 GLU A N 1
ATOM 743 C CA . GLU A 1 95 ? 6.494 9.206 -11.393 1.00 96.31 95 GLU A CA 1
ATOM 744 C C . GLU A 1 95 ? 5.841 8.069 -10.589 1.00 96.31 95 GLU A C 1
ATOM 746 O O . GLU A 1 95 ? 4.992 8.314 -9.732 1.00 96.31 95 GLU A O 1
ATOM 751 N N . ARG A 1 96 ? 6.319 6.829 -10.766 1.00 96.06 96 ARG A N 1
ATOM 752 C CA . ARG A 1 96 ? 5.820 5.667 -10.008 1.00 96.06 96 ARG A CA 1
ATOM 753 C C . ARG A 1 96 ? 6.059 5.788 -8.499 1.00 96.06 96 ARG A C 1
ATOM 755 O O . ARG A 1 96 ? 5.195 5.398 -7.723 1.00 96.06 96 ARG A O 1
ATOM 762 N N . LEU A 1 97 ? 7.216 6.308 -8.078 1.00 95.75 97 LEU A N 1
ATOM 763 C CA . LEU A 1 97 ? 7.531 6.514 -6.656 1.00 95.75 97 LEU A CA 1
ATOM 764 C C . LEU A 1 97 ? 6.668 7.610 -6.019 1.00 95.75 97 LEU A C 1
ATOM 766 O O . LEU A 1 97 ? 6.279 7.492 -4.855 1.00 95.75 97 LEU A O 1
ATOM 770 N N . ALA A 1 98 ? 6.358 8.667 -6.769 1.00 97.19 98 ALA A N 1
ATOM 771 C CA . ALA A 1 98 ? 5.452 9.714 -6.317 1.00 97.19 98 ALA A CA 1
ATOM 772 C C . ALA A 1 98 ? 4.032 9.161 -6.122 1.00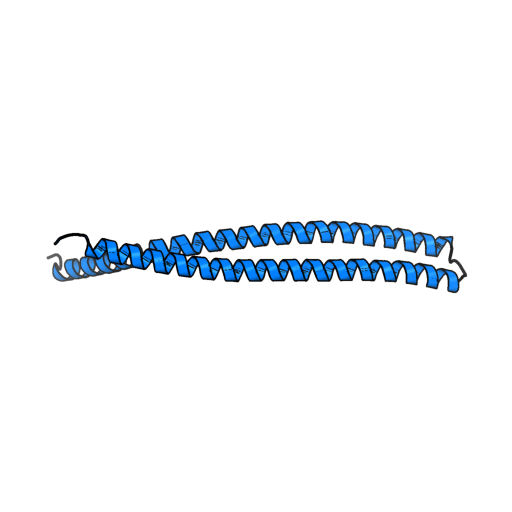 97.19 98 ALA A C 1
ATOM 774 O O . ALA A 1 98 ? 3.409 9.434 -5.096 1.00 97.19 98 ALA A O 1
ATOM 775 N N . GLU A 1 99 ? 3.551 8.329 -7.052 1.00 96.94 99 GLU A N 1
ATOM 776 C CA . GLU A 1 99 ? 2.276 7.617 -6.904 1.00 96.94 99 GLU A CA 1
ATOM 777 C C . GLU A 1 99 ? 2.275 6.676 -5.693 1.00 96.94 99 GLU A C 1
ATOM 779 O O . GLU A 1 99 ? 1.345 6.722 -4.893 1.00 96.94 99 GLU A O 1
ATOM 784 N N . ASP A 1 100 ? 3.335 5.884 -5.495 1.00 96.62 100 ASP A N 1
ATOM 785 C CA . ASP A 1 100 ? 3.469 5.015 -4.317 1.00 96.62 100 ASP A CA 1
ATOM 786 C C . ASP A 1 100 ? 3.396 5.807 -3.007 1.00 96.62 100 ASP A C 1
ATOM 788 O O . ASP A 1 100 ? 2.711 5.405 -2.066 1.00 96.62 100 ASP A O 1
ATOM 792 N N . THR A 1 101 ? 4.081 6.950 -2.952 1.00 96.88 101 THR A N 1
ATOM 793 C CA . THR A 1 101 ? 4.082 7.825 -1.774 1.00 96.88 101 THR A CA 1
ATOM 794 C C . THR A 1 101 ? 2.691 8.391 -1.515 1.00 96.88 101 THR A C 1
ATOM 796 O O . THR A 1 101 ? 2.212 8.356 -0.383 1.00 96.88 101 THR A O 1
ATOM 799 N N . LYS A 1 102 ? 2.025 8.886 -2.563 1.00 97.62 102 LYS A N 1
ATOM 800 C CA . LYS A 1 102 ? 0.666 9.424 -2.474 1.00 97.62 102 LYS A CA 1
ATOM 801 C C . LYS A 1 102 ? -0.311 8.376 -1.943 1.00 97.62 102 LYS A C 1
ATOM 803 O O . LYS A 1 102 ? -1.040 8.664 -0.996 1.00 97.62 102 LYS A O 1
ATOM 808 N N . ASP A 1 103 ? -0.307 7.180 -2.522 1.00 97.62 103 ASP A N 1
ATOM 809 C CA . ASP A 1 103 ? -1.241 6.118 -2.142 1.00 97.62 103 ASP A CA 1
ATOM 810 C C . ASP A 1 103 ? -0.965 5.615 -0.719 1.00 97.62 103 ASP A C 1
ATOM 812 O O . ASP A 1 103 ? -1.900 5.427 0.055 1.00 97.62 103 ASP A O 1
ATOM 816 N N . CYS A 1 104 ? 0.309 5.477 -0.333 1.00 97.06 104 CYS A N 1
ATOM 817 C CA . CYS A 1 104 ? 0.696 5.099 1.028 1.00 97.06 104 CYS A CA 1
ATOM 818 C C . CYS A 1 104 ? 0.224 6.136 2.061 1.00 97.06 104 CYS A C 1
ATOM 820 O O . CYS A 1 104 ? -0.369 5.785 3.080 1.00 97.06 104 CYS A O 1
ATOM 822 N N . MET A 1 105 ? 0.428 7.429 1.786 1.00 97.75 105 MET A N 1
ATOM 823 C CA . MET A 1 105 ? -0.039 8.512 2.660 1.00 97.75 105 MET A CA 1
ATOM 824 C C . MET A 1 105 ? -1.566 8.549 2.771 1.00 97.75 105 MET A C 1
ATOM 826 O O . MET A 1 105 ? -2.100 8.787 3.858 1.00 97.75 105 MET A O 1
ATOM 830 N N . ALA A 1 106 ? -2.271 8.304 1.666 1.00 97.19 106 ALA A N 1
ATOM 831 C CA . ALA A 1 106 ? -3.726 8.240 1.650 1.00 97.19 106 ALA A CA 1
ATOM 832 C C . ALA A 1 106 ? -4.243 7.058 2.486 1.00 97.19 106 ALA A C 1
ATOM 834 O O . ALA A 1 106 ? -5.094 7.265 3.350 1.00 97.19 106 ALA A O 1
ATOM 835 N N . MET A 1 107 ? -3.667 5.866 2.304 1.00 97.94 107 MET A N 1
ATOM 836 C CA . MET A 1 107 ? -3.953 4.673 3.107 1.00 97.94 107 MET A CA 1
ATOM 837 C C . MET A 1 107 ? -3.727 4.948 4.600 1.00 97.94 107 MET A C 1
ATOM 839 O O . MET A 1 107 ? -4.632 4.761 5.407 1.00 97.94 107 MET A O 1
ATOM 843 N N . MET A 1 108 ? -2.555 5.473 4.980 1.00 96.62 108 MET A N 1
ATOM 844 C CA . MET A 1 108 ? -2.252 5.795 6.382 1.00 96.62 108 MET A CA 1
ATOM 845 C C . MET A 1 108 ? -3.249 6.792 6.980 1.00 96.62 108 MET A C 1
ATOM 847 O O . MET A 1 108 ? -3.664 6.637 8.126 1.00 96.62 108 MET A O 1
ATOM 851 N N . THR A 1 109 ? -3.660 7.797 6.204 1.00 96.50 109 THR A N 1
ATOM 852 C CA . THR A 1 109 ? -4.634 8.804 6.643 1.00 96.50 109 THR A CA 1
ATOM 853 C C . THR A 1 109 ? -6.014 8.188 6.861 1.00 96.50 109 THR A C 1
ATOM 855 O O . THR A 1 109 ? -6.656 8.480 7.868 1.00 96.50 109 THR A O 1
ATOM 858 N N . ARG A 1 110 ? -6.471 7.316 5.953 1.00 95.50 110 ARG A N 1
ATOM 859 C CA . ARG A 1 110 ? -7.763 6.626 6.082 1.00 95.50 110 ARG A CA 1
ATOM 860 C C . ARG A 1 110 ? -7.765 5.635 7.243 1.00 95.50 110 ARG A C 1
ATOM 862 O O . ARG A 1 110 ? -8.723 5.627 8.010 1.00 95.50 110 ARG A O 1
ATOM 869 N N . CYS A 1 111 ? -6.667 4.912 7.467 1.00 94.00 111 CYS A N 1
ATOM 870 C CA . CYS A 1 111 ? -6.498 4.085 8.663 1.00 94.00 111 CYS A CA 1
ATOM 871 C C . CYS A 1 111 ? -6.528 4.930 9.947 1.00 94.00 111 CYS A C 1
ATOM 873 O O . CYS A 1 111 ? -7.250 4.607 10.884 1.00 94.00 111 CYS A O 1
ATOM 875 N N . ALA A 1 112 ? -5.801 6.049 10.000 1.00 92.44 112 ALA A N 1
ATOM 876 C CA . ALA A 1 112 ? -5.830 6.929 11.169 1.00 92.44 112 ALA A CA 1
ATOM 877 C C . ALA A 1 112 ? -7.241 7.483 11.437 1.00 92.44 112 ALA A C 1
ATOM 879 O O . ALA A 1 112 ? -7.692 7.495 12.581 1.00 92.44 112 ALA A O 1
ATOM 880 N N . ALA A 1 113 ? -7.963 7.885 10.386 1.00 92.00 113 ALA A N 1
ATOM 881 C CA . ALA A 1 113 ? -9.347 8.331 10.498 1.00 92.00 113 ALA A CA 1
ATOM 882 C C . ALA A 1 113 ? -10.261 7.215 11.022 1.00 92.00 113 ALA A C 1
ATOM 884 O O . ALA A 1 113 ? -11.022 7.446 11.956 1.00 92.00 113 ALA A O 1
ATOM 885 N N . ALA A 1 114 ? -10.141 5.996 10.490 1.00 92.25 114 ALA A N 1
ATOM 886 C CA . ALA A 1 114 ? -10.923 4.855 10.950 1.00 92.25 114 ALA A CA 1
ATOM 887 C C . ALA A 1 114 ? -10.649 4.523 12.424 1.00 92.25 114 ALA A C 1
ATOM 889 O O . ALA A 1 114 ? -11.599 4.257 13.156 1.00 92.25 114 ALA A O 1
ATOM 890 N N . ALA A 1 115 ? -9.398 4.608 12.887 1.00 85.56 115 ALA A N 1
ATOM 891 C CA . ALA A 1 115 ? -9.064 4.428 14.300 1.00 85.56 115 ALA A CA 1
ATOM 892 C C . ALA A 1 115 ? -9.785 5.459 15.186 1.00 85.56 115 ALA A C 1
ATOM 894 O O . ALA A 1 115 ? -10.488 5.090 16.123 1.00 85.56 115 ALA A O 1
ATOM 895 N N . VAL A 1 116 ? -9.670 6.746 14.842 1.00 87.50 116 VAL A N 1
ATOM 896 C CA . VAL A 1 116 ? -10.259 7.842 15.627 1.00 87.50 116 VAL A CA 1
ATOM 897 C C . VAL A 1 116 ? -11.786 7.791 15.612 1.00 87.50 116 VAL A C 1
ATOM 899 O O . VAL A 1 116 ? -12.411 7.891 16.665 1.00 87.50 116 VAL A O 1
ATOM 902 N N . THR A 1 117 ? -12.408 7.617 14.443 1.00 88.12 117 THR A N 1
ATOM 903 C CA . THR A 1 117 ? -13.872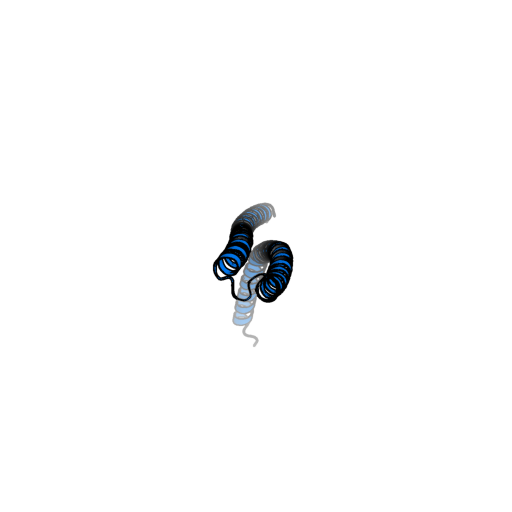 7.567 14.323 1.00 88.12 117 THR A CA 1
ATOM 904 C C . THR A 1 117 ? -14.453 6.393 15.105 1.00 88.12 117 THR A C 1
ATOM 906 O O . THR A 1 117 ? -15.408 6.586 15.851 1.00 88.12 117 THR A O 1
ATOM 909 N N . ASN A 1 118 ? -13.852 5.202 15.011 1.00 85.12 118 ASN A N 1
ATOM 910 C CA . ASN A 1 118 ? -14.337 4.035 15.751 1.00 85.12 118 ASN A CA 1
ATOM 911 C C . ASN A 1 118 ? -14.173 4.206 17.271 1.00 85.12 118 ASN A C 1
ATOM 913 O O . ASN A 1 118 ? -15.046 3.782 18.024 1.00 85.12 118 ASN A O 1
ATOM 917 N N . GLU A 1 119 ? -13.101 4.849 17.746 1.00 79.00 119 GLU A N 1
ATOM 918 C CA . GLU A 1 119 ? -12.957 5.167 19.173 1.00 79.00 119 GLU A CA 1
ATOM 919 C C . GLU A 1 119 ? -14.033 6.146 19.660 1.00 79.00 119 GLU A C 1
ATOM 921 O O . GLU A 1 119 ? -14.635 5.922 20.713 1.00 79.00 119 GLU A O 1
ATOM 926 N N . VAL A 1 120 ? -14.315 7.202 18.891 1.00 82.88 120 VAL A N 1
ATOM 927 C CA . VAL A 1 120 ? -15.370 8.174 19.222 1.00 82.88 120 VAL A CA 1
ATOM 928 C C . VAL A 1 120 ? -16.738 7.492 19.275 1.00 82.88 120 VAL A C 1
ATOM 930 O O . VAL A 1 120 ? -17.444 7.629 20.275 1.00 82.88 120 VAL A O 1
ATOM 933 N N . GLU A 1 121 ? -17.087 6.699 18.260 1.00 83.44 121 GLU A N 1
ATOM 934 C CA . GLU A 1 121 ? -18.361 5.972 18.216 1.00 83.44 121 GLU A CA 1
ATOM 935 C C . GLU A 1 121 ? -18.490 4.959 19.367 1.00 83.44 121 GLU A C 1
ATOM 937 O O . GLU A 1 121 ? -19.550 4.857 19.990 1.00 83.44 121 GLU A O 1
ATOM 942 N N . ALA A 1 122 ? -17.409 4.255 19.721 1.00 79.75 122 ALA A N 1
ATOM 943 C CA . ALA A 1 122 ? -17.401 3.329 20.853 1.00 79.75 122 ALA A CA 1
ATOM 944 C C . ALA A 1 122 ? -17.663 4.030 22.194 1.00 79.75 122 ALA A C 1
ATOM 946 O O . ALA A 1 122 ? -18.373 3.493 23.057 1.00 79.75 122 ALA A O 1
ATOM 947 N N . VAL A 1 123 ? -17.100 5.227 22.383 1.00 78.75 123 VAL A N 1
ATOM 948 C CA . VAL A 1 123 ? -17.319 6.042 23.584 1.00 78.75 123 VAL A CA 1
ATOM 949 C C . VAL A 1 123 ? -18.756 6.559 23.631 1.00 78.75 123 VAL A C 1
ATOM 951 O O . VAL A 1 123 ? -19.403 6.455 24.676 1.00 78.75 123 VAL A O 1
ATOM 954 N N . GLU A 1 124 ? -19.287 7.069 22.519 1.00 80.62 124 GLU A N 1
ATOM 955 C CA . GLU A 1 124 ? -20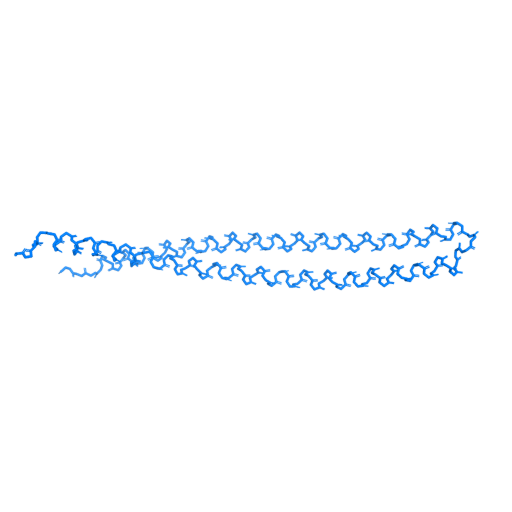.673 7.543 22.438 1.00 80.62 124 GLU A CA 1
ATOM 956 C C . GLU A 1 124 ? -21.677 6.423 22.738 1.00 80.62 124 GLU A C 1
ATOM 958 O O . GLU A 1 124 ? -22.571 6.592 23.574 1.00 80.62 124 GLU A O 1
ATOM 963 N N . GLU A 1 125 ? -21.492 5.248 22.134 1.00 81.06 125 GLU A N 1
ATOM 964 C CA . GLU A 1 125 ? -22.352 4.086 22.356 1.00 81.06 125 GLU A CA 1
ATOM 965 C C . GLU A 1 125 ? -22.282 3.592 23.809 1.00 81.06 125 GLU A C 1
ATOM 967 O O . GLU A 1 125 ? -23.305 3.258 24.415 1.00 81.06 125 GLU A O 1
ATOM 972 N N . THR A 1 126 ? -21.093 3.638 24.414 1.00 76.00 126 THR A N 1
ATOM 973 C CA . THR A 1 126 ? -20.889 3.342 25.838 1.00 76.00 126 THR A CA 1
ATOM 974 C C . THR A 1 126 ? -21.664 4.310 26.737 1.00 76.00 126 THR A C 1
ATOM 976 O O . THR A 1 126 ? -22.365 3.881 27.661 1.00 76.00 126 THR A O 1
ATOM 979 N N . VAL A 1 127 ? -21.582 5.617 26.467 1.00 79.62 127 VAL A N 1
ATOM 980 C CA . VAL A 1 127 ? -22.290 6.652 27.237 1.00 79.62 127 VAL A CA 1
ATOM 981 C C . VAL A 1 127 ? -23.806 6.494 27.106 1.00 79.62 127 VAL A C 1
ATOM 983 O O . VAL A 1 127 ? -24.524 6.556 28.109 1.00 79.62 127 VAL A O 1
ATOM 986 N N . GLU A 1 128 ? -24.315 6.255 25.898 1.00 80.00 128 GLU A N 1
ATOM 987 C CA . GLU A 1 128 ? -25.746 6.042 25.674 1.00 80.00 128 GLU A CA 1
ATOM 988 C C . GLU A 1 128 ? -26.248 4.739 26.310 1.00 80.00 128 GLU A C 1
ATOM 990 O O . GLU A 1 128 ? -27.321 4.723 26.926 1.00 80.00 128 GLU A O 1
ATOM 995 N N . GLY A 1 129 ? -25.453 3.667 26.261 1.00 75.31 129 GLY A N 1
ATOM 996 C CA . GLY A 1 129 ? -25.723 2.422 26.980 1.00 75.31 129 GLY A CA 1
ATOM 997 C C . GLY A 1 129 ? -25.855 2.643 28.490 1.00 75.31 129 GLY A C 1
ATOM 998 O O . GLY A 1 129 ? -26.843 2.219 29.100 1.00 75.31 129 GLY A O 1
ATOM 999 N N . ALA A 1 130 ? -24.927 3.394 29.090 1.00 73.94 130 ALA A N 1
ATOM 1000 C CA . ALA A 1 130 ? -24.964 3.740 30.511 1.00 73.94 130 ALA A CA 1
ATOM 1001 C C . ALA A 1 130 ? -26.191 4.596 30.881 1.00 73.94 130 ALA A C 1
ATOM 1003 O O . ALA A 1 130 ? -26.859 4.337 31.891 1.00 73.94 130 ALA A O 1
ATOM 1004 N N . LYS A 1 131 ? -26.551 5.585 30.049 1.00 76.31 131 LYS A N 1
ATOM 1005 C CA . LYS A 1 131 ? -27.771 6.391 30.240 1.00 76.31 131 LYS A CA 1
ATOM 1006 C C . LYS A 1 131 ? -29.029 5.522 30.211 1.00 76.31 131 LYS A C 1
ATOM 1008 O O . LYS A 1 131 ? -29.903 5.692 31.067 1.00 76.31 131 LYS A O 1
ATOM 1013 N N . ARG A 1 132 ? -29.133 4.586 29.259 1.00 77.25 132 ARG A N 1
ATOM 1014 C CA . ARG A 1 132 ? -30.270 3.653 29.146 1.00 77.25 132 ARG A CA 1
ATOM 1015 C C . ARG A 1 132 ? -30.373 2.739 30.366 1.00 77.25 132 ARG A C 1
ATOM 1017 O O . ARG A 1 132 ? -31.454 2.642 30.944 1.00 77.25 132 ARG A O 1
ATOM 1024 N N . ALA A 1 133 ? -29.260 2.157 30.810 1.00 72.69 133 ALA A N 1
ATOM 1025 C CA . ALA A 1 133 ? -29.219 1.309 32.002 1.00 72.69 133 ALA A CA 1
ATOM 1026 C C . ALA A 1 133 ? -29.656 2.068 33.268 1.00 72.69 133 ALA A C 1
ATOM 1028 O O . ALA A 1 133 ? -30.457 1.571 34.058 1.00 72.69 133 ALA A O 1
ATOM 1029 N N . THR A 1 134 ? -29.214 3.320 33.420 1.00 72.06 134 THR A N 1
ATOM 1030 C CA . THR A 1 134 ? -29.591 4.169 34.562 1.00 72.06 134 THR A CA 1
ATOM 1031 C C . THR A 1 134 ? -31.084 4.522 34.554 1.00 72.06 134 THR A C 1
ATOM 1033 O O . THR A 1 134 ? -31.722 4.556 35.607 1.00 72.06 134 THR A O 1
ATOM 1036 N N . LYS A 1 135 ? -31.674 4.771 33.375 1.00 72.69 135 LYS A N 1
ATOM 1037 C CA . LYS A 1 135 ? -33.124 5.001 33.232 1.00 72.69 135 LYS A CA 1
ATOM 1038 C C . LYS A 1 135 ? -33.941 3.741 33.543 1.00 72.69 135 LYS A C 1
ATOM 1040 O O . LYS A 1 135 ? -34.961 3.844 34.222 1.00 72.69 135 LYS A O 1
ATOM 1045 N N . ALA A 1 136 ? -33.485 2.570 33.097 1.00 68.06 136 ALA A N 1
ATOM 1046 C CA . ALA A 1 136 ? -34.133 1.289 33.381 1.00 68.06 136 ALA A CA 1
ATOM 1047 C C . ALA A 1 136 ? -34.115 0.953 34.885 1.00 68.06 136 ALA A C 1
ATOM 1049 O O . ALA A 1 136 ? -35.138 0.585 35.453 1.00 68.06 136 ALA A O 1
ATOM 1050 N N . ALA A 1 137 ? -32.990 1.187 35.568 1.00 63.72 137 ALA A N 1
ATOM 1051 C CA . ALA A 1 137 ? -32.881 0.970 37.013 1.00 63.72 137 ALA A CA 1
ATOM 1052 C C . ALA A 1 137 ? -33.820 1.875 37.837 1.00 63.72 137 ALA A C 1
ATOM 1054 O O . ALA A 1 137 ? -34.322 1.460 38.875 1.00 63.72 137 ALA A O 1
ATOM 1055 N N . LYS A 1 138 ? -34.096 3.100 37.368 1.00 63.38 138 LYS A N 1
ATOM 1056 C CA . LYS A 1 138 ? -35.038 4.032 38.018 1.00 63.38 138 LYS A CA 1
ATOM 1057 C C . LYS A 1 138 ? -36.517 3.708 37.779 1.00 63.38 138 LYS A C 1
ATOM 1059 O O . LYS A 1 138 ? -37.363 4.310 38.428 1.00 63.38 138 LYS A O 1
ATOM 1064 N N . SER A 1 139 ? -36.833 2.829 36.828 1.00 62.97 139 SER A N 1
ATOM 1065 C CA . SER A 1 139 ? -38.212 2.503 36.435 1.00 62.97 139 SER A CA 1
ATOM 1066 C C . SER A 1 139 ? -38.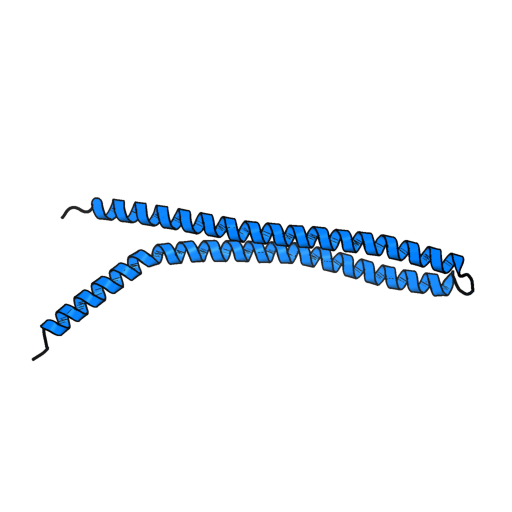710 1.159 36.974 1.00 62.97 139 SER A C 1
ATOM 1068 O O . SER A 1 139 ? -39.889 0.855 36.810 1.00 62.97 139 SER A O 1
ATOM 1070 N N . MET A 1 140 ? -37.867 0.383 37.665 1.00 42.03 140 MET A N 1
ATOM 1071 C CA . MET A 1 140 ? -38.327 -0.772 38.440 1.00 42.03 140 MET A CA 1
ATOM 1072 C C . MET A 1 140 ? -38.908 -0.295 39.787 1.00 42.03 140 MET A C 1
ATOM 1074 O O . MET A 1 140 ? -38.178 0.348 40.545 1.00 42.03 140 MET A O 1
ATOM 1078 N N . PRO A 1 141 ? -40.195 -0.553 40.094 1.00 43.91 141 PRO A N 1
ATOM 1079 C CA . PRO A 1 141 ? -40.777 -0.204 41.385 1.00 43.91 141 PRO A CA 1
ATOM 1080 C C . PRO A 1 141 ? -40.223 -1.128 42.482 1.00 43.91 141 PRO A C 1
ATOM 1082 O O . PRO A 1 141 ? -39.989 -2.311 42.230 1.00 43.91 141 PRO A O 1
ATOM 1085 N N . VAL A 1 142 ? -39.984 -0.546 43.663 1.00 46.53 142 VAL A N 1
ATOM 1086 C CA . VAL A 1 142 ? -39.578 -1.231 44.908 1.00 46.53 142 VAL A CA 1
ATOM 1087 C C . VAL A 1 142 ? -40.689 -2.148 45.402 1.00 46.53 142 VAL A C 1
ATOM 1089 O O . VAL A 1 142 ? -41.858 -1.703 45.358 1.00 46.53 142 VAL A O 1
#

pLDDT: mean 85.77, std 13.45, range [42.03, 98.31]

Secondary structure (DSSP, 8-state):
---HHHHHHHHHHHHHHHHHHHHHHHHHHHHHHHHHHHHHHHHHHHHHHHHHHHHHHHHHHHHHHHHHHHHHHH-TT-HHHHHHHHHHHHHHHHHHHHHHHHHHHHHHHHHHHHHHHHHHHHHHHHHHHHHHHHHHHTTS--

Foldseek 3Di:
DPPVVVVVVVVVVVVVVVVVCVLCVQLVVLLVVLVVQLVVLLVVLCVVLVVLLVVLVVVLVVLVVVLVVCCVPPCVVNVVSNVVSVVVSVVVVVVSVVVSVVSVVVSVVSSVVSVVVSVVSSVVSSVVVNVVVVVVVVPDDD